Protein 6SCQ (pdb70)

Organism: Corynebacterium glutamicum (strain ATCC 13032 / DSM 20300 / JCM 1318 / BCRC 11384 / CCUG 27702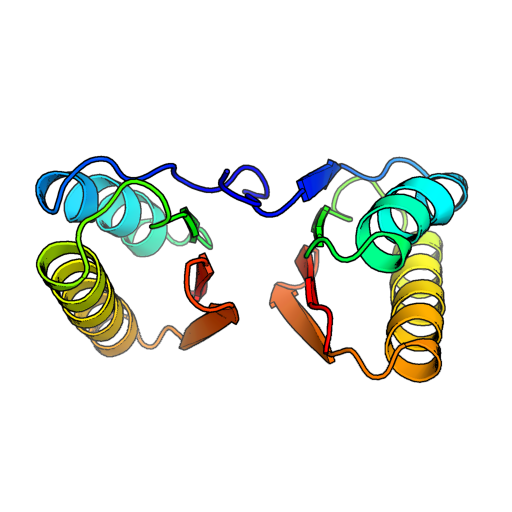 / LMG 3730 / NBRC 12168 /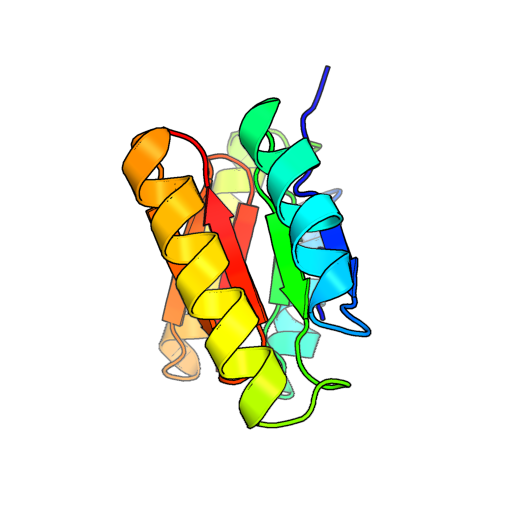 NCIMB 10025 / NRRL B-2784 / 534) (NCBI:txid196627)

Structure (mmCIF, N/CA/C/O backbone):
data_6SCQ
#
_entry.id   6SCQ
#
_cell.length_a   65.840
_cell.length_b   32.270
_cell.leng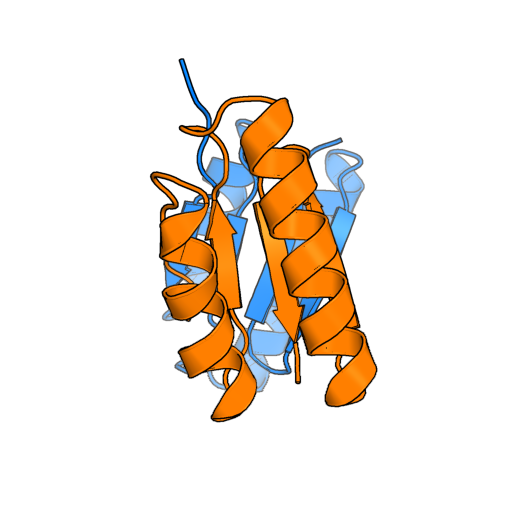th_c   74.410
_cell.angle_alpha   90.000
_cell.angle_beta   114.650
_cell.angle_gamma   90.000
#
_symmetry.space_group_name_H-M   'C 1 2 1'
#
loop_
_entity.id
_entity.type
_entity.pdbx_description
1 polymer 'Cell division protein SepF'
2 water water
#
loop_
_atom_site.group_PDB
_atom_site.id
_atom_site.type_symbol
_atom_site.label_atom_id
_atom_site.label_alt_id
_atom_site.label_comp_id
_atom_site.label_asym_id
_atom_site.label_entity_id
_atom_site.label_seq_id
_atom_site.pdbx_PDB_ins_code
_atom_site.Cartn_x
_atom_site.Cartn_y
_atom_site.Cartn_z
_atom_site.occupancy
_atom_site.B_iso_or_equiv
_atom_site.auth_seq_id
_atom_site.auth_comp_id
_atom_site.auth_asym_id
_atom_site.auth_atom_id
_atom_site.pdbx_PDB_model_num
ATOM 1 N N . TYR A 1 3 ? -18.651 21.729 10.741 1.00 37.17 65 TYR A N 1
ATOM 2 C CA . TYR A 1 3 ? -19.178 20.487 10.185 1.00 36.00 65 TYR A CA 1
ATOM 3 C C . TYR A 1 3 ? -18.324 19.336 10.666 1.00 41.54 65 TYR A C 1
ATOM 4 O O . TYR A 1 3 ? -17.091 19.397 10.573 1.00 40.61 65 TYR A O 1
ATOM 13 N N . GLN A 1 4 ? -18.979 18.286 11.176 1.00 40.05 66 GLN A N 1
ATOM 14 C CA . GLN A 1 4 ? -18.293 17.104 11.703 1.00 41.20 66 GLN A CA 1
ATOM 15 C C . GLN A 1 4 ? -17.831 16.134 10.620 1.00 46.74 66 GLN A C 1
ATOM 16 O O . GLN A 1 4 ? -18.474 16.005 9.576 1.00 47.42 66 GLN A O 1
ATOM 18 N N . SER A 1 5 ? -16.725 15.434 10.910 1.00 43.03 67 SER A N 1
ATOM 19 C CA . SER A 1 5 ? -16.055 14.451 10.063 1.00 42.15 67 SER A CA 1
ATOM 20 C C . SER A 1 5 ? -16.058 13.076 10.772 1.00 43.95 67 SER A C 1
ATOM 21 O O . SER A 1 5 ? -15.071 12.695 11.404 1.00 45.72 67 SER A O 1
ATOM 24 N N . THR A 1 6 ? -17.186 12.350 10.682 1.00 35.81 68 THR A N 1
ATOM 25 C CA . THR A 1 6 ? -17.365 11.017 11.282 1.00 33.53 68 THR A CA 1
ATOM 26 C C . THR A 1 6 ? -16.495 10.007 10.518 1.00 30.98 68 THR A C 1
ATOM 27 O O . THR A 1 6 ? -16.342 10.126 9.293 1.00 29.62 68 THR A O 1
ATOM 31 N N . ILE A 1 7 ? -15.919 9.014 11.237 1.00 23.69 69 ILE A N 1
ATOM 32 C CA . ILE A 1 7 ? -15.111 7.981 10.589 1.00 20.24 69 ILE A CA 1
ATOM 33 C C . ILE A 1 7 ? -15.933 7.289 9.509 1.00 23.13 69 ILE A C 1
ATOM 34 O O . ILE A 1 7 ? -17.136 7.060 9.706 1.00 23.14 69 ILE A O 1
ATOM 39 N N . VAL A 1 8 ? -15.306 6.979 8.372 1.00 16.29 70 VAL A N 1
ATOM 40 C CA . VAL A 1 8 ? -16.011 6.315 7.281 1.00 14.53 70 VAL A CA 1
ATOM 41 C C . VAL A 1 8 ? -15.924 4.799 7.480 1.00 14.90 70 VAL A C 1
ATOM 42 O O . VAL A 1 8 ? -14.804 4.280 7.444 1.00 14.25 70 VAL A O 1
ATOM 46 N N . PRO A 1 9 ? -17.053 4.099 7.644 1.00 14.84 71 PRO A N 1
ATOM 47 C CA . PRO A 1 9 ? -17.007 2.641 7.777 1.00 14.56 71 PRO A CA 1
ATOM 48 C C . PRO A 1 9 ? -17.057 1.983 6.408 1.00 17.55 71 PRO A C 1
ATOM 49 O O . PRO A 1 9 ? -17.823 2.404 5.547 1.00 19.54 71 PRO A O 1
ATOM 53 N N . VAL A 1 10 ? -16.206 0.974 6.192 1.00 14.66 72 VAL A N 1
ATOM 54 C CA . VAL A 1 10 ? -16.159 0.318 4.898 1.00 14.78 72 VAL A CA 1
ATOM 55 C C . VAL A 1 10 ? -16.222 -1.197 5.083 1.00 16.13 72 VAL A C 1
ATOM 56 O O . VAL A 1 10 ? -15.304 -1.781 5.669 1.00 16.29 72 VAL A O 1
ATOM 60 N N . GLU A 1 11 ? -17.223 -1.825 4.494 1.00 16.01 73 GLU A N 1
ATOM 61 C CA . GLU A 1 11 ? -17.312 -3.280 4.476 1.00 14.43 73 GLU A CA 1
ATOM 62 C C . GLU A 1 11 ? -16.673 -3.691 3.177 1.00 15.69 73 GLU A C 1
ATOM 63 O O . GLU A 1 11 ? -17.190 -3.397 2.096 1.00 15.57 73 GLU A O 1
ATOM 69 N N . LEU A 1 12 ? -15.515 -4.369 3.253 1.00 12.95 74 LEU A N 1
ATOM 70 C CA . LEU A 1 12 ? -14.783 -4.716 2.023 1.00 12.62 74 LEU A CA 1
ATOM 71 C C . LEU A 1 12 ? -15.274 -6.004 1.350 1.00 14.62 74 LEU A C 1
ATOM 72 O O . LEU A 1 12 ? -15.630 -6.971 2.034 1.00 16.35 74 LEU A O 1
ATOM 77 N N . HIS A 1 13 ? -15.253 -6.017 0.011 1.00 13.21 75 HIS A N 1
ATOM 78 C CA . HIS A 1 13 ? -15.691 -7.186 -0.759 1.00 13.51 75 HIS A CA 1
ATOM 79 C C . HIS A 1 13 ? -14.623 -7.794 -1.628 1.00 15.14 75 HIS A C 1
ATOM 80 O O . HIS A 1 13 ? -14.693 -8.989 -1.950 1.00 16.22 75 HIS A O 1
ATOM 87 N N . SER A 1 14 ? -13.627 -6.996 -2.022 1.00 13.85 76 SER A N 1
ATOM 88 C CA . SER A 1 14 ? -12.508 -7.512 -2.780 1.00 14.15 76 SER A CA 1
ATOM 89 C C . SER A 1 14 ? -11.382 -6.509 -2.639 1.00 15.11 76 SER A C 1
ATOM 90 O O . SER A 1 14 ? -11.575 -5.416 -2.057 1.00 14.66 76 SER A O 1
ATOM 93 N N . PHE A 1 15 ? -10.203 -6.865 -3.193 1.00 15.74 77 PHE A N 1
ATOM 94 C CA . PHE A 1 15 ? -9.092 -5.949 -3.160 1.00 15.67 77 PHE A CA 1
ATOM 95 C C . PHE A 1 15 ? -9.399 -4.675 -3.946 1.00 18.06 77 PHE A C 1
ATOM 96 O O . PHE A 1 15 ? -8.791 -3.629 -3.670 1.00 17.89 77 PHE A O 1
ATOM 104 N N . GLU A 1 16 ? -10.323 -4.737 -4.911 1.00 17.57 78 GLU A N 1
ATOM 105 C CA . GLU A 1 16 ? -10.723 -3.541 -5.668 1.00 19.36 78 GLU A CA 1
ATOM 106 C C . GLU A 1 16 ? -11.249 -2.459 -4.742 1.00 20.59 78 GLU A C 1
ATOM 107 O O . GLU A 1 16 ? -11.106 -1.288 -5.044 1.00 22.60 78 GLU A O 1
ATOM 109 N N . ASP A 1 17 ? -11.785 -2.836 -3.551 1.00 15.00 79 ASP A N 1
ATOM 110 C CA . ASP A 1 17 ? -12.299 -1.853 -2.598 1.00 13.85 79 ASP A CA 1
ATOM 111 C C . ASP A 1 17 ? -11.197 -1.104 -1.840 1.00 12.97 79 ASP A C 1
ATOM 112 O O . ASP A 1 17 ? -11.503 -0.209 -1.047 1.00 13.09 79 ASP A O 1
ATOM 117 N N . ALA A 1 18 ? -9.924 -1.425 -2.111 1.00 12.07 80 ALA A N 1
ATOM 118 C CA . ALA A 1 18 ? -8.834 -0.625 -1.543 1.00 11.30 80 ALA A CA 1
ATOM 119 C C . ALA A 1 18 ? -9.041 0.847 -1.922 1.00 13.34 80 ALA A C 1
ATOM 120 O O . ALA A 1 18 ? -8.754 1.724 -1.119 1.00 14.19 80 ALA A O 1
ATOM 122 N N . GLN A 1 19 ? -9.590 1.101 -3.133 1.00 12.87 81 GLN A N 1
ATOM 123 C CA . GLN A 1 19 ? -9.817 2.487 -3.598 1.00 12.04 81 GLN A CA 1
ATOM 124 C C . GLN A 1 19 ? -10.869 3.205 -2.733 1.00 13.63 81 GLN A C 1
ATOM 125 O O . GLN A 1 19 ? -10.840 4.428 -2.652 1.00 14.02 81 GLN A O 1
ATOM 131 N N . VAL A 1 20 ? -11.793 2.458 -2.092 1.00 11.72 82 VAL A N 1
ATOM 132 C CA . VAL A 1 20 ? -12.771 3.106 -1.231 1.00 11.17 82 VAL A CA 1
ATOM 133 C C . VAL A 1 20 ? -12.078 3.623 0.033 1.00 12.45 82 VAL A C 1
ATOM 134 O O . VAL A 1 20 ? -12.286 4.782 0.430 1.00 13.02 82 VAL A O 1
ATOM 138 N N . ILE A 1 21 ? -11.172 2.797 0.640 1.00 11.03 83 ILE A N 1
ATOM 139 C CA . ILE A 1 21 ? -10.423 3.263 1.791 1.00 9.58 83 ILE A CA 1
ATOM 140 C C . ILE A 1 21 ? -9.528 4.424 1.323 1.00 11.59 83 ILE A C 1
ATOM 141 O O . ILE A 1 21 ? -9.447 5.471 1.987 1.00 12.66 83 ILE A O 1
ATOM 146 N N . GLY A 1 22 ? -8.862 4.226 0.163 1.00 11.43 84 GLY A N 1
ATOM 147 C CA . GLY A 1 22 ? -7.907 5.213 -0.329 1.00 11.26 84 GLY A CA 1
ATOM 148 C C . GLY A 1 22 ? -8.531 6.572 -0.585 1.00 12.45 84 GLY A C 1
ATOM 149 O O . GLY A 1 22 ? -7.976 7.594 -0.175 1.00 12.84 84 GLY A O 1
ATOM 150 N N . GLY A 1 23 ? -9.706 6.597 -1.238 1.00 11.97 85 GLY A N 1
ATOM 151 C CA . GLY A 1 23 ? -10.310 7.897 -1.557 1.00 12.42 85 GLY A CA 1
ATOM 152 C C . GLY A 1 23 ? -10.663 8.685 -0.314 1.00 12.47 85 GLY A C 1
ATOM 153 O O . GLY A 1 23 ? -10.383 9.889 -0.232 1.00 12.93 85 GLY A O 1
ATOM 154 N N . ALA A 1 24 ? -11.271 8.000 0.667 1.00 11.83 86 ALA A N 1
ATOM 155 C CA . ALA A 1 24 ? -11.683 8.694 1.888 1.00 12.21 86 ALA A CA 1
ATOM 156 C C . ALA A 1 24 ? -10.461 9.170 2.682 1.00 12.75 86 ALA A C 1
ATOM 157 O O . ALA A 1 24 ? -10.419 10.328 3.116 1.00 13.99 86 ALA A O 1
ATOM 159 N N . PHE A 1 25 ? -9.452 8.285 2.844 1.00 11.97 87 PHE A N 1
ATOM 160 C CA . PHE A 1 25 ? -8.275 8.658 3.608 1.00 11.60 87 PHE A CA 1
ATOM 161 C C . PHE A 1 25 ? -7.484 9.784 2.924 1.00 13.93 87 PHE A C 1
ATOM 162 O O . PHE A 1 25 ? -7.021 10.739 3.581 1.00 15.25 87 PHE A O 1
ATOM 170 N N . ARG A 1 26 ? -7.392 9.723 1.580 1.00 12.20 88 ARG A N 1
ATOM 171 C CA . ARG A 1 26 ? -6.682 10.736 0.810 1.00 12.59 88 ARG A CA 1
ATOM 172 C C . ARG A 1 26 ? -7.337 12.096 1.005 1.00 15.51 88 ARG A C 1
ATOM 173 O O . ARG A 1 26 ? -6.633 13.110 1.077 1.00 16.74 88 ARG A O 1
ATOM 181 N N . ASP A 1 27 ? -8.666 12.123 1.153 1.00 13.64 89 ASP A N 1
ATOM 182 C CA . ASP A 1 27 ? -9.358 13.404 1.357 1.00 14.19 89 ASP A CA 1
ATOM 183 C C . ASP A 1 27 ? -9.280 13.884 2.823 1.00 17.28 89 ASP A C 1
ATOM 184 O O . ASP A 1 27 ? -9.786 14.969 3.149 1.00 18.61 89 ASP A O 1
ATOM 189 N N . GLY A 1 28 ? -8.742 13.074 3.691 1.00 14.30 90 GLY A N 1
ATOM 190 C CA . GLY A 1 28 ? -8.541 13.487 5.077 1.00 15.09 90 GLY A CA 1
ATOM 191 C C . GLY A 1 28 ? -9.479 12.891 6.094 1.00 17.87 90 GLY A C 1
ATOM 192 O O . GLY A 1 28 ? -9.562 13.373 7.234 1.00 20.17 90 GLY A O 1
ATOM 193 N N . ASP A 1 29 ? -10.191 11.832 5.692 1.00 16.00 91 ASP A N 1
ATOM 194 C CA . ASP A 1 29 ? -11.083 11.172 6.630 1.00 15.14 91 ASP A CA 1
ATOM 195 C C . ASP A 1 29 ? -10.433 9.952 7.243 1.00 16.06 91 ASP A C 1
ATOM 196 O O . ASP A 1 29 ? -9.701 9.211 6.578 1.00 16.60 91 ASP A O 1
ATOM 201 N N . ALA A 1 30 ? -10.753 9.696 8.500 1.00 16.34 92 ALA A N 1
ATOM 202 C CA . ALA A 1 30 ? -10.370 8.420 9.100 1.00 15.39 92 ALA A CA 1
ATOM 203 C C . ALA A 1 30 ? -11.309 7.374 8.496 1.00 15.81 92 ALA A C 1
ATOM 204 O O . ALA A 1 30 ? -12.461 7.708 8.142 1.00 15.84 92 ALA A O 1
ATOM 206 N N . VAL A 1 31 ? -10.823 6.117 8.359 1.00 13.12 93 VAL A N 1
ATOM 207 C CA . VAL A 1 31 ? -11.619 5.031 7.785 1.00 13.84 93 VAL A CA 1
ATOM 208 C C . VAL A 1 31 ? -11.470 3.854 8.709 1.00 13.93 93 VAL A C 1
ATOM 209 O O . VAL A 1 31 ? -10.370 3.558 9.165 1.00 14.32 93 VAL A O 1
ATOM 213 N N . VAL A 1 32 ? -12.575 3.175 8.952 1.00 13.10 94 VAL A N 1
ATOM 214 C CA . VAL A 1 32 ? -12.539 1.930 9.685 1.00 13.61 94 VAL A CA 1
ATOM 215 C C . VAL A 1 32 ? -13.090 0.891 8.720 1.00 14.39 94 VAL A C 1
ATOM 216 O O . VAL A 1 32 ? -14.199 1.063 8.181 1.00 14.91 94 VAL A O 1
ATOM 220 N N . PHE A 1 33 ? -12.329 -0.191 8.515 1.00 13.52 95 PHE A N 1
ATOM 221 C CA . PHE A 1 33 ? -12.752 -1.168 7.536 1.00 13.61 95 PHE A CA 1
ATOM 222 C C . PHE A 1 33 ? -12.799 -2.574 8.063 1.00 15.66 95 PHE A C 1
ATOM 223 O O . PHE A 1 33 ? -11.978 -2.959 8.910 1.00 15.87 95 PHE A O 1
ATOM 231 N N . ASP A 1 34 ? -13.777 -3.311 7.564 1.00 14.46 96 ASP A N 1
ATOM 232 C CA . ASP A 1 34 ? -14.088 -4.690 7.924 1.00 14.44 96 ASP A CA 1
ATOM 233 C C . ASP A 1 34 ? -13.633 -5.634 6.820 1.00 15.36 96 ASP A C 1
ATOM 234 O O . ASP A 1 34 ? -14.021 -5.453 5.657 1.00 16.80 96 ASP A O 1
ATOM 239 N N . MET A 1 35 ? -12.800 -6.634 7.178 1.00 14.24 97 MET A N 1
ATOM 240 C CA . MET A 1 35 ? -12.246 -7.578 6.214 1.00 14.75 97 MET A CA 1
ATOM 241 C C . MET A 1 35 ? -12.832 -8.995 6.429 1.00 15.23 97 MET A C 1
ATOM 242 O O . MET A 1 35 ? -12.316 -9.958 5.849 1.00 15.92 97 MET A O 1
ATOM 247 N N . SER A 1 36 ? -13.936 -9.109 7.202 1.00 13.81 98 SER A N 1
ATOM 248 C CA . SER A 1 36 ? -14.457 -10.441 7.508 1.00 14.84 98 SER A CA 1
ATOM 249 C C . SER A 1 36 ? -15.085 -11.170 6.305 1.00 17.53 98 SER A C 1
ATOM 250 O O . SER A 1 36 ? -15.225 -12.398 6.376 1.00 20.75 98 SER A O 1
ATOM 253 N N . LEU A 1 37 ? -15.353 -10.465 5.186 1.00 15.86 99 LEU A N 1
ATOM 254 C CA . LEU A 1 37 ? -15.902 -11.148 4.000 1.00 14.59 99 LEU A CA 1
ATOM 255 C C . LEU A 1 37 ? -14.825 -11.436 2.967 1.00 15.69 99 LEU A C 1
ATOM 256 O O . LEU A 1 37 ? -15.101 -12.001 1.898 1.00 16.71 99 LEU A O 1
ATOM 261 N N . LEU A 1 38 ? -13.572 -11.064 3.286 1.00 13.58 100 LEU A N 1
ATOM 262 C CA . LEU A 1 38 ? -12.458 -11.278 2.389 1.00 13.31 100 LEU A CA 1
ATOM 263 C C . LEU A 1 38 ? -11.787 -12.618 2.635 1.00 15.71 100 LEU A C 1
ATOM 264 O O . LEU A 1 38 ? -11.794 -13.136 3.760 1.00 18.03 100 LEU A O 1
ATOM 269 N N . SER A 1 39 ? -11.077 -13.109 1.613 1.00 16.05 101 SER A N 1
ATOM 270 C CA . SER A 1 39 ? -10.220 -14.258 1.784 1.00 16.31 101 SER A CA 1
ATOM 271 C C . SER A 1 39 ? -8.992 -13.764 2.575 1.00 18.70 101 SER A C 1
ATOM 272 O O . SER A 1 39 ? -8.739 -12.542 2.665 1.00 17.86 101 SER A O 1
ATOM 275 N N . ARG A 1 40 ? -8.238 -14.712 3.123 1.00 18.15 102 ARG A N 1
ATOM 276 C CA . ARG A 1 40 ? -6.990 -14.413 3.839 1.00 20.12 102 ARG A CA 1
ATOM 277 C C . ARG A 1 40 ? -6.049 -13.624 2.910 1.00 21.98 102 ARG A C 1
ATOM 278 O O . ARG A 1 40 ? -5.500 -12.588 3.320 1.00 21.91 102 ARG A O 1
ATOM 286 N N . GLU A 1 41 ? -5.946 -14.075 1.644 1.00 21.03 103 GLU A N 1
ATOM 287 C CA . GLU A 1 41 ? -5.076 -13.420 0.660 1.00 21.68 103 GLU A CA 1
ATOM 288 C C . GLU A 1 41 ? -5.493 -11.951 0.495 1.00 20.21 103 GLU A C 1
ATOM 289 O O . GLU A 1 41 ? -4.646 -11.051 0.593 1.00 21.33 103 GLU A O 1
ATOM 295 N N . GLU A 1 42 ? -6.793 -11.707 0.259 1.00 17.14 104 GLU A N 1
ATOM 296 C CA . GLU A 1 42 ? -7.218 -10.333 0.008 1.00 16.95 104 GLU A CA 1
ATOM 297 C C . GLU A 1 42 ? -7.099 -9.448 1.227 1.00 18.78 104 GLU A C 1
ATOM 298 O O . GLU A 1 42 ? -6.772 -8.271 1.059 1.00 15.65 104 GLU A O 1
ATOM 304 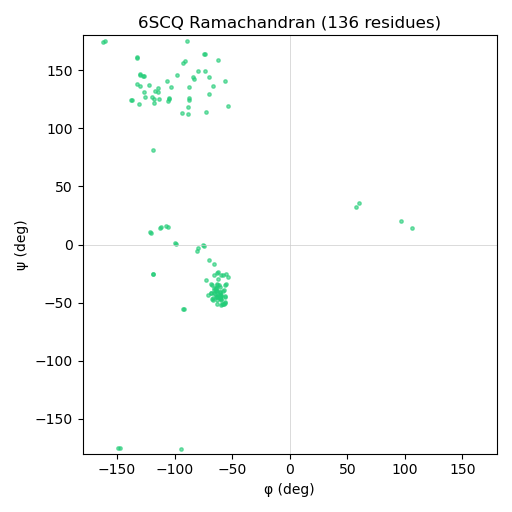N N . ALA A 1 43 ? -7.319 -9.974 2.450 1.00 16.15 105 ALA A N 1
ATOM 305 C CA . ALA A 1 43 ? -7.188 -9.163 3.657 1.00 17.50 105 ALA A CA 1
ATOM 306 C C . ALA A 1 43 ? -5.728 -8.681 3.779 1.00 16.79 105 ALA A C 1
ATOM 307 O O . ALA A 1 43 ? -5.477 -7.526 4.101 1.00 16.89 105 ALA A O 1
ATOM 309 N N . ARG A 1 44 ? -4.769 -9.596 3.520 1.00 16.51 106 ARG A N 1
ATOM 310 C CA . ARG A 1 44 ? -3.373 -9.191 3.595 1.00 17.33 106 ARG A CA 1
ATOM 311 C C . ARG A 1 44 ? -3.089 -8.056 2.593 1.00 17.63 106 ARG A C 1
ATOM 312 O O . ARG A 1 44 ? -2.368 -7.103 2.919 1.00 17.81 106 ARG A O 1
ATOM 316 N N . ARG A 1 45 ? -3.608 -8.194 1.378 1.00 15.15 107 ARG A N 1
ATOM 317 C CA . ARG A 1 45 ? -3.405 -7.195 0.334 1.00 15.62 107 ARG A CA 1
ATOM 318 C C . ARG A 1 45 ? -3.945 -5.847 0.760 1.00 16.11 107 ARG A C 1
ATOM 319 O O . ARG A 1 45 ? -3.272 -4.812 0.578 1.00 15.91 107 ARG A O 1
ATOM 327 N N . ILE A 1 46 ? -5.147 -5.840 1.353 1.00 12.93 108 ILE A N 1
ATOM 328 C CA . ILE A 1 46 ? -5.735 -4.580 1.808 1.00 11.52 108 ILE A CA 1
ATOM 329 C C . ILE A 1 46 ? -4.853 -3.914 2.849 1.00 14.31 108 ILE A C 1
ATOM 330 O O . ILE A 1 46 ? -4.623 -2.715 2.759 1.00 13.44 108 ILE A O 1
ATOM 335 N N . VAL A 1 47 ? -4.371 -4.666 3.834 1.00 13.74 109 VAL A N 1
ATOM 336 C CA . VAL A 1 47 ? -3.576 -4.079 4.933 1.00 14.24 109 VAL A CA 1
ATOM 337 C C . VAL A 1 47 ? -2.271 -3.500 4.389 1.00 14.87 109 VAL A C 1
ATOM 338 O O . VAL A 1 47 ? -1.857 -2.404 4.788 1.00 14.82 109 VAL A O 1
ATOM 342 N N . ASP A 1 48 ? -1.675 -4.190 3.406 1.00 13.66 110 ASP A N 1
ATOM 343 C CA . ASP A 1 48 ? -0.436 -3.664 2.810 1.00 13.63 110 ASP A CA 1
ATOM 344 C C . ASP A 1 48 ? -0.705 -2.380 2.000 1.00 14.75 110 ASP A C 1
ATOM 345 O O . ASP A 1 48 ? 0.095 -1.436 2.067 1.00 14.22 110 ASP A O 1
ATOM 350 N N . PHE A 1 49 ? -1.808 -2.372 1.228 1.00 12.29 111 PHE A N 1
ATOM 351 C CA . PHE A 1 49 ? -2.170 -1.167 0.484 1.00 11.95 111 PHE A CA 1
ATOM 352 C C . PHE A 1 49 ? -2.413 -0.031 1.495 1.00 12.95 111 PHE A C 1
ATOM 353 O O . PHE A 1 49 ? -1.947 1.098 1.286 1.00 12.42 111 PHE A O 1
ATOM 361 N N . ALA A 1 50 ? -3.153 -0.329 2.602 1.00 12.02 112 ALA A N 1
ATOM 362 C CA . ALA A 1 50 ? -3.449 0.703 3.616 1.00 12.88 112 ALA A CA 1
ATOM 363 C C . ALA A 1 50 ? -2.174 1.203 4.284 1.00 13.58 112 ALA A C 1
ATOM 364 O O . ALA A 1 50 ? -2.075 2.418 4.580 1.00 13.92 112 ALA A O 1
ATOM 366 N N . ALA A 1 51 ? -1.166 0.323 4.477 1.00 11.79 113 ALA A N 1
ATOM 367 C CA . ALA A 1 51 ? 0.094 0.777 5.060 1.00 12.87 113 ALA A CA 1
ATOM 368 C C . ALA A 1 51 ? 0.779 1.761 4.088 1.00 13.83 113 ALA A C 1
ATOM 369 O O . ALA A 1 51 ? 1.381 2.735 4.519 1.00 15.02 113 ALA A O 1
ATOM 371 N N . GLY A 1 52 ? 0.669 1.495 2.773 1.00 12.21 114 GLY A N 1
ATOM 372 C CA . GLY A 1 52 ? 1.231 2.405 1.776 1.00 11.73 114 GLY A CA 1
ATOM 373 C C . GLY A 1 52 ? 0.507 3.736 1.806 1.00 13.12 114 GLY A C 1
ATOM 374 O O . GLY A 1 52 ? 1.130 4.796 1.753 1.00 13.54 114 GLY A O 1
ATOM 375 N N . LEU A 1 53 ? -0.848 3.708 1.929 1.00 11.67 115 LEU A N 1
ATOM 376 C CA . LEU A 1 53 ? -1.574 4.988 2.106 1.00 11.82 115 LEU A CA 1
ATOM 377 C C . LEU A 1 53 ? -1.086 5.756 3.291 1.00 13.94 115 LEU A C 1
ATOM 378 O O . LEU A 1 53 ? -0.840 6.968 3.179 1.00 13.88 115 LEU A O 1
ATOM 383 N N . CYS A 1 54 ? -0.997 5.095 4.456 1.00 13.36 116 CYS A N 1
ATOM 384 C CA . CYS A 1 54 ? -0.553 5.792 5.658 1.00 14.27 116 CYS A CA 1
ATOM 385 C C . CYS A 1 54 ? 0.843 6.356 5.548 1.00 16.92 116 CYS A C 1
ATOM 386 O O . CYS A 1 54 ? 1.110 7.474 6.012 1.00 16.88 116 CYS A O 1
ATOM 389 N N . PHE A 1 55 ? 1.748 5.590 4.954 1.00 14.68 117 PHE A N 1
ATOM 390 C CA . PHE A 1 55 ? 3.114 6.064 4.786 1.00 13.78 117 PHE A CA 1
ATOM 391 C C . PHE A 1 55 ? 3.106 7.339 3.952 1.00 14.66 117 PHE A C 1
ATOM 392 O O . PHE A 1 55 ? 3.730 8.369 4.323 1.00 15.79 117 PHE A O 1
ATOM 400 N N . ALA A 1 56 ? 2.444 7.283 2.784 1.00 13.92 118 ALA A N 1
ATOM 401 C CA . ALA A 1 56 ? 2.469 8.421 1.863 1.00 14.32 118 ALA A CA 1
ATOM 402 C C . ALA A 1 56 ? 1.969 9.712 2.468 1.00 14.86 118 ALA A C 1
ATOM 403 O O . ALA A 1 56 ? 2.541 10.773 2.203 1.00 15.19 118 ALA A O 1
ATOM 405 N N . LEU A 1 57 ? 0.899 9.609 3.299 1.00 14.24 119 LEU A N 1
ATOM 406 C CA . LEU A 1 57 ? 0.303 10.824 3.861 1.00 14.42 119 LEU A CA 1
ATOM 407 C C . LEU A 1 57 ? 0.575 11.025 5.331 1.00 18.15 119 LEU A C 1
ATOM 408 O O . LEU A 1 57 ? -0.059 11.892 5.972 1.00 18.63 119 LEU A O 1
ATOM 413 N N . ARG A 1 58 ? 1.566 10.287 5.865 1.00 16.59 120 ARG A N 1
ATOM 414 C CA . ARG A 1 58 ? 2.017 10.439 7.252 1.00 16.29 120 ARG A CA 1
ATOM 415 C C . ARG A 1 58 ? 0.887 10.172 8.270 1.00 18.94 120 ARG A C 1
ATOM 416 O O . ARG A 1 58 ? 0.835 10.779 9.356 1.00 20.54 120 ARG A O 1
ATOM 424 N N . GLY A 1 59 ? 0.034 9.209 7.9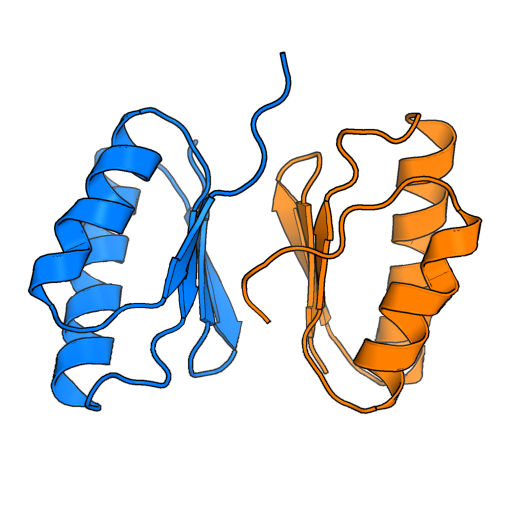22 1.00 16.69 121 GLY A N 1
ATOM 425 C CA . GLY A 1 59 ? -1.046 8.772 8.786 1.00 17.57 121 GLY A CA 1
ATOM 426 C C . GLY A 1 59 ? -0.655 7.579 9.621 1.00 22.09 121 GLY A C 1
ATOM 427 O O . GLY A 1 59 ? 0.501 7.120 9.600 1.00 22.31 121 GLY A O 1
ATOM 428 N N . LYS A 1 60 ? -1.613 7.071 10.383 1.00 19.55 122 LYS A N 1
ATOM 429 C CA . LYS A 1 60 ? -1.376 5.912 11.250 1.00 19.95 122 LYS A CA 1
ATOM 430 C C . LYS A 1 60 ? -2.426 4.845 11.053 1.00 19.71 122 LYS A C 1
ATOM 431 O O . LYS A 1 60 ? -3.614 5.153 10.945 1.00 18.74 122 LYS A O 1
ATOM 434 N N . MET A 1 61 ? -1.985 3.597 10.983 1.00 19.01 123 MET A N 1
ATOM 435 C CA . MET A 1 61 ? -2.858 2.458 10.887 1.00 19.49 123 MET A CA 1
ATOM 436 C C . 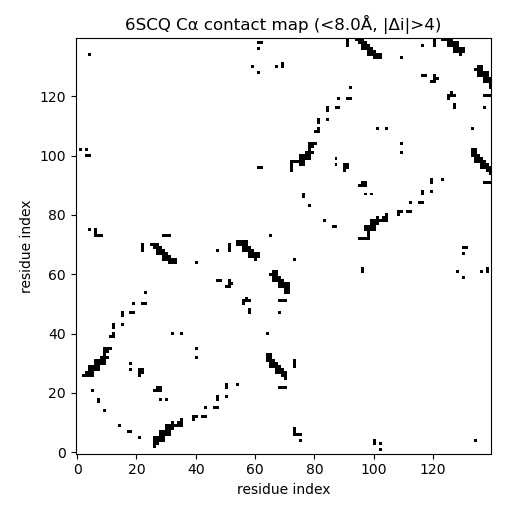MET A 1 61 ? -2.913 1.793 12.254 1.00 23.76 123 MET A C 1
ATOM 437 O O . MET A 1 61 ? -1.883 1.625 12.932 1.00 24.88 123 MET A O 1
ATOM 442 N N . GLN A 1 62 ? -4.132 1.434 12.656 1.00 19.69 124 GLN A N 1
ATOM 443 C CA . GLN A 1 62 ? -4.409 0.797 13.944 1.00 21.35 124 GLN A CA 1
ATOM 444 C C . GLN A 1 62 ? -5.187 -0.487 13.702 1.00 21.58 124 GLN A C 1
ATOM 445 O O . GLN A 1 62 ? -6.195 -0.488 12.984 1.00 21.87 124 GLN A O 1
ATOM 451 N N . LYS A 1 63 ? -4.740 -1.572 14.328 1.00 21.27 125 LYS A N 1
ATOM 452 C CA . LYS A 1 63 ? -5.469 -2.829 14.286 1.00 20.00 125 LYS A CA 1
ATOM 453 C C . LYS A 1 63 ? -6.454 -2.773 15.448 1.00 22.99 125 LYS A C 1
ATOM 454 O O . LYS A 1 63 ? -6.056 -2.518 16.594 1.00 25.26 125 LYS A O 1
ATOM 460 N N . ILE A 1 64 ? -7.726 -2.981 15.159 1.00 20.63 126 ILE A N 1
ATOM 461 C CA . ILE A 1 64 ? -8.779 -3.022 16.173 1.00 20.35 126 ILE A CA 1
ATOM 462 C C . ILE A 1 64 ? -8.917 -4.477 16.568 1.00 25.48 126 ILE A C 1
ATOM 463 O O . ILE A 1 64 ? -8.762 -4.804 17.745 1.00 27.91 126 ILE A O 1
ATOM 468 N N . ASP A 1 65 ? -9.158 -5.361 15.594 1.00 21.03 127 ASP A N 1
ATOM 469 C CA . ASP A 1 65 ? -9.154 -6.805 15.802 1.00 22.31 127 ASP A CA 1
ATOM 470 C C . ASP A 1 65 ? -8.667 -7.513 14.530 1.00 24.95 127 ASP A C 1
ATOM 471 O O . ASP A 1 65 ? -8.261 -6.837 13.593 1.00 21.83 127 ASP A O 1
ATOM 476 N N . SER A 1 66 ? -8.692 -8.864 14.505 1.00 25.60 128 SER A N 1
ATOM 477 C CA . SER A 1 66 ? -8.171 -9.623 13.375 1.00 24.59 128 SER A CA 1
ATOM 478 C C . SER A 1 66 ? -8.783 -9.247 12.027 1.00 24.99 128 SER A C 1
ATOM 479 O O . SER A 1 66 ? -8.109 -9.389 11.018 1.00 25.91 128 SER A O 1
ATOM 482 N N . VAL A 1 67 ? -10.030 -8.711 12.026 1.00 21.28 129 VAL A N 1
ATOM 483 C CA . VAL A 1 67 ? -10.734 -8.366 10.780 1.00 19.98 129 VAL A CA 1
ATOM 484 C C . VAL A 1 67 ? -11.116 -6.890 10.713 1.00 20.03 129 VAL A C 1
ATOM 485 O O . VAL A 1 67 ? -11.877 -6.498 9.821 1.00 21.60 129 VAL A O 1
ATOM 489 N N . THR A 1 68 ? -10.593 -6.054 11.630 1.00 16.83 130 THR A N 1
ATOM 490 C CA . THR A 1 68 ? -10.990 -4.634 11.642 1.00 16.17 130 THR A CA 1
ATOM 491 C C . THR A 1 68 ? -9.781 -3.767 11.864 1.00 18.93 130 THR A C 1
ATOM 492 O O . THR A 1 68 ? -9.073 -3.906 12.859 1.00 18.97 130 THR A O 1
ATOM 496 N N . PHE A 1 69 ? -9.559 -2.834 10.956 1.00 16.55 131 PHE A N 1
ATOM 497 C CA . PHE A 1 69 ? -8.461 -1.898 11.074 1.00 15.98 131 PHE A CA 1
ATOM 498 C C . PHE A 1 69 ? -8.993 -0.503 10.802 1.00 15.47 131 PHE A C 1
ATOM 499 O O . PHE A 1 69 ? -10.069 -0.324 10.185 1.00 15.76 131 PHE A O 1
ATOM 507 N N . ALA A 1 70 ? -8.238 0.480 11.239 1.00 16.27 132 ALA A N 1
ATOM 508 C CA . ALA A 1 70 ? -8.562 1.867 10.957 1.00 15.21 132 ALA A CA 1
ATOM 509 C C . ALA A 1 70 ? -7.317 2.556 10.410 1.00 16.80 132 ALA A C 1
ATOM 510 O O . ALA A 1 70 ? -6.195 2.183 10.760 1.00 16.77 132 ALA A O 1
ATOM 512 N N . VAL A 1 71 ? -7.512 3.507 9.521 1.00 13.95 133 VAL A N 1
ATOM 513 C CA . VAL A 1 71 ? -6.471 4.421 9.046 1.00 13.45 133 VAL A CA 1
ATOM 514 C C . VAL A 1 71 ? -6.868 5.824 9.459 1.00 16.03 133 VAL A C 1
ATOM 515 O O . VAL A 1 71 ? -8.027 6.225 9.290 1.00 15.56 133 VAL A O 1
ATOM 519 N N . VAL A 1 72 ? -5.930 6.549 10.043 1.00 16.21 134 VAL A N 1
ATOM 520 C CA . VAL A 1 72 ? -6.202 7.866 10.599 1.00 17.27 134 VAL A CA 1
ATOM 521 C C . VAL A 1 72 ? -5.231 8.875 9.989 1.00 19.84 134 VAL A C 1
ATOM 522 O O . VAL A 1 72 ? -4.015 8.685 10.054 1.00 17.77 134 VAL A O 1
ATOM 526 N N . PRO A 1 73 ? -5.750 9.982 9.421 1.00 17.57 135 PRO A N 1
ATOM 527 C CA . PRO A 1 73 ? -4.861 11.003 8.825 1.00 18.51 135 PRO A CA 1
ATOM 528 C C . PRO A 1 73 ? -3.931 11.653 9.851 1.00 23.46 135 PRO A C 1
ATOM 529 O O . PRO A 1 73 ? -4.185 11.600 11.070 1.00 25.00 135 PRO A O 1
ATOM 533 N N . GLU A 1 74 ? -2.849 12.235 9.365 1.00 20.27 136 GLU A N 1
ATOM 534 C CA . GLU A 1 74 ? -1.882 12.965 10.203 1.00 25.09 136 GLU A CA 1
ATOM 535 C C . GLU A 1 74 ? -2.591 14.058 11.048 1.00 37.62 136 GLU A C 1
ATOM 536 O O . GLU A 1 74 ? -3.516 14.728 10.528 1.00 33.68 136 GLU A O 1
ATOM 543 N N . THR B 1 6 ? -20.074 -3.872 13.283 1.00 60.70 68 THR B N 1
ATOM 544 C CA . THR B 1 6 ? -18.983 -3.557 14.211 1.00 60.09 68 THR B CA 1
ATOM 545 C C . THR B 1 6 ? -18.315 -2.250 13.767 1.00 58.58 68 THR B C 1
ATOM 546 O O . THR B 1 6 ? -17.946 -1.421 14.606 1.00 57.90 68 THR B O 1
ATOM 550 N N . ILE B 1 7 ? -18.165 -2.085 12.440 1.00 51.01 69 ILE B N 1
ATOM 551 C CA . ILE B 1 7 ? -17.527 -0.936 11.793 1.00 48.45 69 ILE B CA 1
ATOM 552 C C . ILE B 1 7 ? -18.371 0.325 11.855 1.00 46.74 69 ILE B C 1
ATOM 553 O O . ILE B 1 7 ? -17.785 1.400 11.875 1.00 44.64 69 ILE B O 1
ATOM 558 N N . VAL B 1 8 ? -19.719 0.223 11.873 1.00 43.06 70 VAL B N 1
ATOM 559 C CA . VAL B 1 8 ? -20.567 1.428 12.002 1.00 41.93 70 VAL B CA 1
ATOM 560 C C . VAL B 1 8 ? -20.446 1.909 13.449 1.00 43.07 70 VAL B C 1
ATOM 561 O O . VAL B 1 8 ? -20.828 1.181 14.372 1.00 42.86 70 VAL B O 1
ATOM 565 N N . PRO B 1 9 ? -19.862 3.099 13.688 1.00 37.81 71 PRO B N 1
ATOM 566 C CA . PRO B 1 9 ? -19.643 3.516 15.075 1.00 37.42 71 PRO B CA 1
ATOM 567 C C . PRO B 1 9 ? -20.923 3.793 15.860 1.00 41.67 71 PRO B C 1
ATOM 568 O O . PRO B 1 9 ? -21.826 4.403 15.270 1.00 40.08 71 PRO B O 1
ATOM 572 N N . VAL B 1 10 ? -21.018 3.317 17.158 1.00 40.05 72 VAL B N 1
ATO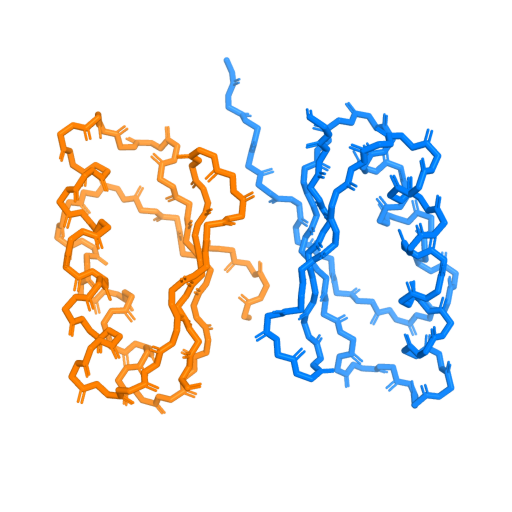M 573 C CA . VAL B 1 10 ? -22.123 3.697 18.071 1.00 40.83 72 VAL B CA 1
ATOM 574 C C . VAL B 1 10 ? -22.054 5.227 18.019 1.00 44.05 72 VAL B C 1
ATOM 575 O O . VAL B 1 10 ? -21.015 5.800 18.377 1.00 43.55 72 VAL B O 1
ATOM 579 N N . GLU B 1 11 ? -23.124 5.884 17.562 1.00 40.58 73 GLU B N 1
ATOM 580 C CA . GLU B 1 11 ? -23.179 7.340 17.535 1.00 40.10 73 GLU B CA 1
ATOM 581 C C . GLU B 1 11 ? -23.731 7.763 18.880 1.00 43.85 73 GLU B C 1
ATOM 582 O O . GLU B 1 11 ? -24.902 7.507 19.172 1.00 45.38 73 GLU B O 1
ATOM 588 N N . LEU B 1 12 ? -22.904 8.405 19.703 1.00 39.78 74 LEU B N 1
ATOM 589 C CA . LEU B 1 12 ? -23.326 8.803 21.048 1.00 39.77 74 LEU B CA 1
ATOM 590 C C . LEU B 1 12 ? -24.086 10.109 21.096 1.00 48.36 74 LEU B C 1
ATOM 591 O O . LEU B 1 12 ? -23.734 11.046 20.382 1.00 47.20 74 LEU B O 1
ATOM 596 N N . HIS B 1 13 ? -25.097 10.187 21.971 1.00 50.24 75 HIS B N 1
ATOM 597 C CA . HIS B 1 13 ? -25.920 11.391 22.123 1.00 53.09 75 HIS B CA 1
ATOM 598 C C . HIS B 1 13 ? -25.853 12.007 23.500 1.00 57.10 75 HIS B C 1
ATOM 599 O O . HIS B 1 13 ? -26.090 13.210 23.639 1.00 59.48 75 HIS B O 1
ATOM 606 N N . SER B 1 14 ? -25.537 11.203 24.517 1.00 51.01 76 SER B N 1
ATOM 607 C CA . SER B 1 14 ? -25.379 11.694 25.882 1.00 50.72 76 SER B CA 1
ATOM 608 C C . SER B 1 14 ? -24.609 10.662 26.657 1.00 51.00 76 SER B C 1
ATOM 609 O O . SER B 1 14 ? -24.356 9.559 26.152 1.00 49.27 76 SER B O 1
ATOM 612 N N . PHE B 1 15 ? -24.262 10.998 27.897 1.00 48.07 77 PHE B N 1
ATOM 613 C CA . PHE B 1 15 ? -23.578 10.064 28.768 1.00 47.00 77 PHE B CA 1
ATOM 614 C C . PHE B 1 15 ? -24.436 8.823 29.046 1.00 53.72 77 PHE B C 1
ATOM 615 O O . PHE B 1 15 ? -23.888 7.762 29.333 1.00 52.88 77 PHE B O 1
ATOM 623 N N . GLU B 1 16 ? -25.765 8.937 28.914 1.00 53.74 78 GLU B N 1
ATOM 624 C CA . GLU B 1 16 ? -26.658 7.798 29.110 1.00 56.16 78 GLU B CA 1
ATOM 625 C C . GLU B 1 16 ? -26.341 6.660 28.134 1.00 59.32 78 GLU B C 1
ATOM 626 O O . GLU B 1 16 ? -26.550 5.489 28.452 1.00 60.48 78 GLU B O 1
ATOM 632 N N . ASP B 1 17 ? -25.761 7.001 26.970 1.00 53.39 79 ASP B N 1
ATOM 633 C CA . ASP B 1 17 ? -25.374 6.015 25.959 1.00 52.11 79 ASP B CA 1
ATOM 634 C C . ASP B 1 17 ? -24.130 5.216 26.330 1.00 54.23 79 ASP B C 1
ATOM 635 O O . ASP B 1 17 ? -23.766 4.297 25.596 1.00 53.38 79 ASP B O 1
ATOM 640 N N . ALA B 1 18 ? -23.509 5.507 27.494 1.00 50.75 80 ALA B N 1
ATOM 641 C CA . ALA B 1 18 ? -22.383 4.703 27.978 1.00 51.09 80 ALA B CA 1
ATOM 642 C C . ALA B 1 18 ? -22.835 3.246 28.070 1.00 57.60 80 ALA B C 1
ATOM 643 O O . ALA B 1 18 ? -22.046 2.353 27.769 1.00 56.19 80 ALA B O 1
ATOM 645 N N . GLN B 1 19 ? -24.119 3.014 28.436 1.00 57.76 81 GLN B N 1
ATOM 646 C CA . GLN B 1 19 ? -24.702 1.670 28.564 1.00 59.84 81 GLN B CA 1
ATOM 647 C C . GLN B 1 19 ? -24.701 0.920 27.225 1.00 64.31 81 GLN B C 1
ATOM 648 O O . GLN B 1 19 ? -24.638 -0.309 27.226 1.00 65.80 81 GLN B O 1
ATOM 654 N N . VAL B 1 20 ? -24.794 1.644 26.093 1.00 58.76 82 VAL B N 1
ATOM 655 C CA . VAL B 1 20 ? -24.771 1.028 24.763 1.00 58.09 82 VAL B CA 1
ATOM 656 C C . VAL B 1 20 ? -23.384 0.443 24.510 1.00 59.48 82 VAL B C 1
ATOM 657 O O . VAL B 1 20 ? -23.267 -0.715 24.104 1.00 60.39 82 VAL B O 1
ATOM 661 N N . ILE B 1 21 ? -22.331 1.229 24.793 1.00 53.07 83 ILE B N 1
ATOM 662 C CA . ILE B 1 21 ? -20.960 0.749 24.654 1.00 51.08 83 ILE B CA 1
ATOM 663 C C . ILE B 1 21 ? -20.761 -0.405 25.633 1.00 56.62 83 ILE B C 1
ATOM 664 O O . ILE B 1 21 ? -20.234 -1.454 25.257 1.00 53.43 83 ILE B O 1
ATOM 669 N N . GLY B 1 22 ? -21.181 -0.188 26.880 1.00 58.43 84 GLY B N 1
ATOM 670 C CA . GLY B 1 22 ? -21.009 -1.154 27.948 1.00 61.13 84 GLY B CA 1
ATOM 671 C C . GLY B 1 22 ? -21.599 -2.512 27.643 1.00 70.76 84 GLY B C 1
ATOM 672 O O . GLY B 1 22 ? -20.913 -3.521 27.801 1.00 70.72 84 GLY B O 1
ATOM 673 N N . GLY B 1 23 ? -22.852 -2.530 27.200 1.00 71.94 85 GLY B N 1
ATOM 674 C CA . GLY B 1 23 ? -23.546 -3.786 26.922 1.00 73.43 85 GLY B CA 1
ATOM 675 C C . GLY B 1 23 ? -22.843 -4.609 25.864 1.00 79.48 85 GLY B C 1
ATOM 676 O O . GLY B 1 23 ? -22.626 -5.815 26.046 1.00 83.83 85 GLY B O 1
ATOM 677 N N . ALA B 1 24 ? -22.474 -3.961 24.755 1.00 74.00 86 ALA B N 1
ATOM 678 C CA . ALA B 1 24 ? -21.795 -4.659 23.669 1.00 73.11 86 ALA B CA 1
ATOM 679 C C . ALA B 1 24 ? -20.394 -5.153 24.077 1.00 76.97 86 ALA B C 1
ATOM 680 O O . ALA B 1 24 ? -20.080 -6.323 23.849 1.00 77.81 86 ALA B O 1
ATOM 682 N N . PHE B 1 25 ? -19.569 -4.284 24.704 1.00 73.60 87 PHE B N 1
ATOM 683 C CA . PHE B 1 25 ? -18.219 -4.635 25.169 1.00 73.86 87 PHE B CA 1
ATOM 684 C C . PHE B 1 25 ? -18.274 -5.769 26.208 1.00 85.02 87 PHE B C 1
ATOM 685 O O . PHE B 1 25 ? -17.509 -6.741 26.085 1.00 86.05 87 PHE B O 1
ATOM 693 N N . ARG B 1 26 ? -19.246 -5.696 27.153 1.00 86.78 88 ARG B N 1
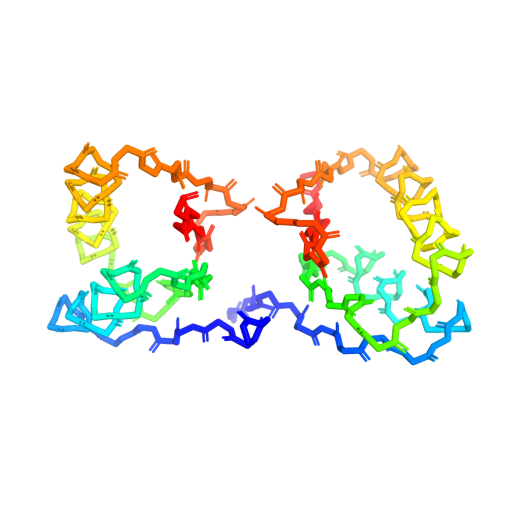ATOM 694 C CA . ARG B 1 26 ? -19.441 -6.707 28.202 1.00 89.65 88 ARG B CA 1
ATOM 695 C C . ARG B 1 26 ? -19.743 -8.068 27.574 1.00 101.80 88 ARG B C 1
ATOM 696 O O . ARG B 1 26 ? -19.253 -9.082 28.067 1.00 106.58 88 ARG B O 1
ATOM 704 N N . ASP B 1 27 ? -20.492 -8.084 26.455 1.00 101.26 89 ASP B N 1
ATOM 705 C CA . ASP B 1 27 ? -20.825 -9.335 25.764 1.00 102.95 89 ASP B CA 1
ATOM 706 C C . ASP B 1 27 ? -19.684 -9.858 24.882 1.00 105.43 89 ASP B C 1
ATOM 707 O O . ASP B 1 27 ? -19.799 -10.916 24.273 1.00 106.43 89 ASP B O 1
ATOM 712 N N . GLY B 1 28 ? -18.601 -9.104 24.808 1.00 101.46 90 GLY B N 1
ATOM 713 C CA . GLY B 1 28 ? -17.403 -9.506 24.091 1.00 100.52 90 GLY B CA 1
ATOM 714 C C . GLY B 1 28 ? -17.232 -9.001 22.674 1.00 99.97 90 GLY B C 1
ATOM 715 O O . GLY B 1 28 ? -16.411 -9.553 21.942 1.00 102.68 90 GLY B O 1
ATOM 716 N N . ASP B 1 29 ? -17.932 -7.915 22.293 1.00 90.71 91 ASP B N 1
ATOM 717 C CA . ASP B 1 29 ? -17.807 -7.325 20.957 1.00 87.46 91 ASP B CA 1
ATOM 718 C C . ASP B 1 29 ? -17.019 -6.017 21.022 1.00 81.52 91 ASP B C 1
ATOM 719 O O . ASP B 1 29 ? -17.188 -5.238 21.965 1.00 80.25 91 ASP B O 1
ATOM 724 N N . ALA B 1 30 ? -16.151 -5.789 20.025 1.00 70.68 92 ALA B N 1
ATOM 725 C CA . ALA B 1 30 ? -15.361 -4.561 19.889 1.00 65.93 92 ALA B CA 1
ATOM 726 C C . ALA B 1 30 ? -16.319 -3.429 19.524 1.00 59.47 92 ALA B C 1
ATOM 727 O O . ALA B 1 30 ? -17.145 -3.596 18.627 1.00 57.74 92 ALA B O 1
ATOM 729 N N . VAL B 1 31 ? -16.260 -2.298 20.249 1.00 50.08 93 VAL B N 1
ATOM 730 C CA . VAL B 1 31 ? -17.156 -1.186 19.959 1.00 46.94 93 VAL B CA 1
ATOM 731 C C . VAL B 1 31 ? -16.314 -0.033 19.473 1.00 43.74 93 VAL B C 1
ATOM 732 O O . VAL B 1 31 ? -15.323 0.291 20.117 1.00 42.39 93 VAL B O 1
ATOM 736 N N . VAL B 1 32 ? -16.735 0.627 18.403 1.00 35.96 94 VAL B N 1
ATOM 737 C CA . VAL B 1 32 ? -16.119 1.854 17.910 1.00 33.65 94 VAL B CA 1
ATOM 738 C C . VAL B 1 32 ? -17.210 2.891 18.130 1.00 33.33 94 VAL B C 1
ATOM 739 O O . VAL B 1 32 ? -18.338 2.657 17.700 1.00 34.16 94 VAL B O 1
ATOM 743 N N . PHE B 1 33 ? -16.904 3.986 18.843 1.00 28.14 95 PHE B N 1
ATOM 744 C CA . PHE B 1 33 ? -17.904 4.989 19.136 1.00 27.87 95 PHE B CA 1
ATOM 745 C C . PHE B 1 33 ? -17.479 6.357 18.732 1.00 32.99 95 PHE B C 1
ATOM 746 O O . PHE B 1 33 ? -16.296 6.700 18.810 1.00 32.48 95 PHE B O 1
ATOM 754 N N . ASP B 1 34 ? -18.473 7.137 18.290 1.00 30.01 96 ASP B N 1
ATOM 755 C CA . ASP B 1 34 ? -18.351 8.507 17.807 1.00 30.43 96 ASP B CA 1
ATOM 756 C C . ASP B 1 34 ? -18.877 9.468 18.865 1.00 35.06 96 ASP B C 1
ATOM 757 O O . ASP B 1 34 ? -20.015 9.326 19.323 1.00 35.00 96 ASP B O 1
ATOM 762 N N . MET B 1 35 ? -18.047 10.449 19.249 1.00 33.98 97 MET B N 1
ATOM 763 C CA . MET B 1 35 ? -18.383 11.422 20.284 1.00 33.75 97 MET B CA 1
ATOM 764 C C . MET B 1 35 ? -18.532 12.832 19.689 1.00 42.70 97 MET B C 1
ATOM 765 O O . MET B 1 35 ? -18.582 13.814 20.445 1.00 43.06 97 MET B O 1
ATOM 770 N N . SER B 1 36 ? -18.628 12.949 18.357 1.00 43.27 98 SER B N 1
ATOM 771 C CA . SER B 1 36 ? -18.688 14.269 17.719 1.00 46.14 98 SER B CA 1
ATOM 772 C C . SER B 1 36 ? -19.959 15.084 18.047 1.00 55.34 98 SER B C 1
ATOM 773 O O . SER B 1 36 ? -19.942 16.307 17.875 1.00 57.73 98 SER B O 1
ATOM 776 N N . LEU B 1 37 ? -21.020 14.440 18.571 1.00 53.57 99 LEU B N 1
ATOM 777 C CA . LEU B 1 37 ? -22.241 15.171 18.950 1.00 54.68 99 LEU B CA 1
ATOM 778 C C . LEU B 1 37 ? -22.292 15.464 20.442 1.00 57.42 99 LEU B C 1
ATOM 779 O O . LEU B 1 37 ? -23.240 16.088 20.923 1.00 59.92 99 LEU B O 1
ATOM 784 N N . LEU B 1 38 ? -21.256 15.047 21.176 1.00 50.57 100 LEU B N 1
ATOM 785 C CA . LEU B 1 38 ? -21.180 15.264 22.610 1.00 48.54 100 LEU B CA 1
ATOM 786 C C . LEU B 1 38 ? -20.457 16.533 22.960 1.00 55.86 100 LEU B C 1
ATOM 787 O O . LEU B 1 38 ? -19.573 16.970 22.225 1.00 55.80 100 LEU B O 1
ATOM 792 N N . SER B 1 39 ? -20.751 17.062 24.146 1.00 57.01 101 SER B N 1
ATOM 793 C CA . SER B 1 39 ? -20.018 18.194 24.678 1.00 58.35 101 SER B CA 1
ATOM 794 C C . SER B 1 39 ? -18.669 17.642 25.139 1.00 61.16 101 SER B C 1
ATOM 795 O O . SER B 1 39 ? -18.518 16.418 25.302 1.00 58.89 101 SER B O 1
ATOM 798 N N . ARG B 1 40 ? -17.694 18.527 25.368 1.00 59.62 102 ARG B N 1
ATOM 799 C CA . ARG B 1 40 ? -16.372 18.138 25.883 1.00 58.62 102 ARG B CA 1
ATOM 800 C C . ARG B 1 40 ? -16.541 17.385 27.201 1.00 58.83 102 ARG B C 1
ATOM 801 O O . ARG B 1 40 ? -15.941 16.321 27.381 1.00 57.42 102 ARG B O 1
ATOM 809 N N . GLU B 1 41 ? -17.404 17.917 28.095 1.00 54.78 103 GLU B N 1
ATOM 810 C CA . GLU B 1 41 ? -17.696 17.319 29.407 1.00 52.93 103 GLU B CA 1
ATOM 811 C C . GLU B 1 41 ? -18.198 15.903 29.231 1.00 51.17 103 GLU B C 1
ATOM 812 O O . GLU B 1 41 ? -17.650 15.004 29.863 1.00 48.46 103 GLU B O 1
ATOM 818 N N . GLU B 1 42 ? -19.214 15.693 28.368 1.00 44.57 104 GLU B N 1
ATOM 819 C CA . GLU B 1 42 ? -19.765 14.346 28.172 1.00 42.32 104 GLU B CA 1
ATOM 820 C C . GLU B 1 42 ? -18.789 13.397 27.488 1.00 41.21 104 GLU B C 1
ATOM 821 O O . GLU B 1 42 ? -18.775 12.232 27.858 1.00 36.79 104 GLU B O 1
ATOM 827 N N . ALA B 1 43 ? -17.944 13.891 26.545 1.00 36.72 105 ALA B N 1
ATOM 828 C CA . ALA B 1 43 ? -16.938 13.056 25.863 1.00 36.59 105 ALA B CA 1
ATOM 829 C C . ALA B 1 43 ? -15.898 12.522 26.864 1.00 37.04 105 ALA B C 1
ATOM 830 O O . ALA B 1 43 ? -15.546 11.326 26.821 1.00 33.75 105 ALA B O 1
ATOM 832 N N . ARG B 1 44 ? -15.487 13.382 27.822 1.00 36.09 106 ARG B N 1
ATOM 833 C CA . ARG B 1 44 ? -14.564 12.991 28.892 1.00 35.05 106 ARG B CA 1
ATOM 834 C C . ARG B 1 44 ? -15.212 11.925 29.792 1.00 35.10 106 ARG B C 1
ATOM 835 O O . ARG B 1 44 ? -14.540 10.948 30.160 1.00 32.94 106 ARG B O 1
ATOM 837 N N . ARG B 1 45 ? -16.527 12.072 30.104 1.00 30.35 107 ARG B N 1
ATOM 838 C CA . ARG B 1 45 ? -17.267 11.114 30.931 1.00 28.53 107 ARG B CA 1
ATOM 839 C C . ARG B 1 45 ? -17.333 9.767 30.247 1.00 29.96 107 ARG B C 1
ATOM 840 O O . ARG B 1 45 ? -17.091 8.735 30.881 1.00 28.40 107 ARG B O 1
ATOM 848 N N . ILE B 1 46 ? -17.638 9.766 28.938 1.00 25.91 108 ILE B N 1
ATOM 849 C CA . ILE B 1 46 ? -17.700 8.508 28.204 1.00 24.87 108 ILE B CA 1
ATOM 850 C C . ILE B 1 46 ? -16.362 7.787 28.239 1.00 26.08 108 ILE B C 1
ATOM 851 O O . ILE B 1 46 ? -16.316 6.581 28.492 1.00 26.11 108 ILE B O 1
ATOM 856 N N . VAL B 1 47 ? -15.268 8.521 27.978 1.00 24.76 109 VAL B N 1
ATOM 857 C CA . VAL B 1 47 ? -13.935 7.920 27.918 1.00 26.25 109 VAL B CA 1
ATOM 858 C C . VAL B 1 47 ? -13.541 7.347 29.284 1.00 30.19 109 VAL B C 1
ATOM 859 O O . VAL B 1 47 ? -12.987 6.245 29.346 1.00 32.20 109 VAL B O 1
ATOM 863 N N . ASP B 1 48 ? -13.910 8.036 30.371 1.00 26.67 110 ASP B N 1
ATOM 864 C CA . ASP B 1 48 ? -13.598 7.515 31.699 1.00 25.39 110 ASP B CA 1
ATOM 865 C C . ASP B 1 48 ? -14.407 6.258 32.012 1.00 29.70 110 ASP B C 1
ATOM 866 O O . ASP B 1 48 ? -13.855 5.314 32.570 1.00 29.47 110 ASP B O 1
ATOM 871 N N . PHE B 1 49 ? -15.705 6.250 31.642 1.00 26.68 111 PHE B N 1
ATOM 872 C CA . PHE B 1 49 ? -16.555 5.073 31.825 1.00 28.43 111 PHE B CA 1
ATOM 873 C C . PHE B 1 49 ? -15.949 3.923 31.008 1.00 34.00 111 PHE B C 1
ATOM 874 O O . PHE B 1 49 ? -15.827 2.797 31.520 1.00 34.76 111 PHE B O 1
ATOM 882 N N . ALA B 1 50 ? -15.571 4.207 29.734 1.00 30.14 112 ALA B N 1
ATOM 883 C CA . ALA B 1 50 ? -14.994 3.174 28.862 1.00 31.63 112 ALA B CA 1
ATOM 884 C C . ALA B 1 50 ? -13.671 2.647 29.396 1.00 37.31 112 ALA B C 1
ATOM 885 O O . ALA B 1 50 ? -13.408 1.439 29.280 1.00 41.32 112 ALA B O 1
ATOM 887 N N . ALA B 1 51 ? -12.855 3.518 30.030 1.00 35.30 113 ALA B N 1
ATOM 888 C CA . ALA B 1 51 ? -11.603 3.075 30.637 1.00 37.86 113 ALA B CA 1
ATOM 889 C C . ALA B 1 51 ? -11.910 2.094 31.769 1.00 45.88 113 ALA B C 1
ATOM 890 O O . ALA B 1 51 ? -11.204 1.097 31.892 1.00 49.31 113 ALA B O 1
ATOM 892 N N . GLY B 1 52 ? -12.978 2.356 32.540 1.00 42.31 114 GLY B N 1
ATOM 893 C CA . GLY B 1 52 ? -13.425 1.471 33.622 1.00 43.34 114 GLY B CA 1
ATOM 894 C C . GLY B 1 52 ? -13.882 0.144 33.053 1.00 51.76 114 GLY B C 1
ATOM 895 O O . GLY B 1 52 ? -13.499 -0.915 33.560 1.00 53.94 114 GLY B O 1
ATOM 896 N N . LEU B 1 53 ? -14.637 0.170 31.927 1.00 52.30 115 LEU B N 1
ATOM 897 C CA . LEU B 1 53 ? -15.032 -1.089 31.263 1.00 54.61 115 LEU B CA 1
ATOM 898 C C . LEU B 1 53 ? -13.810 -1.889 30.881 1.00 64.04 115 LEU B C 1
ATOM 899 O O . LEU B 1 53 ? -13.764 -3.076 31.188 1.00 64.60 115 LEU B O 1
ATOM 904 N N . CYS B 1 54 ? -12.840 -1.258 30.177 1.00 64.64 116 CYS B N 1
ATOM 905 C CA . CYS B 1 54 ? -11.622 -1.925 29.692 1.00 65.36 116 CYS B CA 1
ATOM 906 C C . CYS B 1 54 ? -10.803 -2.490 30.819 1.00 76.10 116 CYS B C 1
ATOM 907 O O . CYS B 1 54 ? -10.280 -3.594 30.705 1.00 78.06 116 CYS B O 1
ATOM 910 N N . PHE B 1 55 ? -10.695 -1.742 31.924 1.00 76.70 117 PHE B N 1
ATOM 911 C CA . PHE B 1 55 ? -9.938 -2.201 33.073 1.00 78.56 117 PHE B CA 1
ATOM 912 C C . PHE B 1 55 ? -10.565 -3.456 33.659 1.00 86.34 117 PHE B C 1
ATOM 913 O O . PHE B 1 55 ? -9.872 -4.455 33.830 1.00 88.49 117 PHE B O 1
ATOM 921 N N . ALA B 1 56 ? -11.871 -3.413 33.927 1.00 85.46 118 ALA B N 1
ATOM 922 C CA . ALA B 1 56 ? -12.578 -4.525 34.541 1.00 88.07 118 ALA B CA 1
ATOM 923 C C . ALA B 1 56 ? -12.488 -5.828 33.753 1.00 97.60 118 ALA B C 1
ATOM 924 O O . ALA B 1 56 ? -12.331 -6.899 34.355 1.00 102.47 118 ALA B O 1
ATOM 926 N N . LEU B 1 57 ? -12.569 -5.736 32.416 1.00 94.54 119 LEU B N 1
ATOM 927 C CA . LEU B 1 57 ? -12.551 -6.929 31.560 1.00 96.50 119 LEU B CA 1
ATOM 928 C C . LEU B 1 57 ? -11.252 -7.150 30.818 1.00 106.52 119 LEU B C 1
ATOM 929 O O . LEU B 1 57 ? -11.192 -8.011 29.929 1.00 107.74 119 LEU B O 1
ATOM 934 N N . ARG B 1 58 ? -10.184 -6.449 31.241 1.00 105.14 120 ARG B N 1
ATOM 935 C CA . ARG B 1 58 ? -8.827 -6.590 30.698 1.00 105.62 120 ARG B CA 1
ATOM 936 C C . ARG B 1 58 ? -8.778 -6.321 29.196 1.00 105.55 120 ARG B C 1
ATOM 937 O O . ARG B 1 58 ? -7.986 -6.923 28.468 1.00 107.84 120 ARG B O 1
ATOM 945 N N . GLY B 1 59 ? -9.650 -5.412 28.761 1.00 96.50 121 GLY B N 1
ATOM 946 C CA . GLY B 1 59 ? -9.753 -4.972 27.383 1.00 94.10 121 GLY B CA 1
ATOM 947 C C . GLY B 1 59 ? -8.830 -3.803 27.144 1.00 93.02 121 GLY B C 1
ATOM 948 O O . GLY B 1 59 ? -8.194 -3.305 28.078 1.00 93.65 121 GLY B O 1
ATOM 949 N N . LYS B 1 60 ? -8.745 -3.362 25.897 1.00 85.51 122 LYS B N 1
ATOM 950 C CA . LYS B 1 60 ? -7.902 -2.240 25.547 1.00 83.41 122 LYS B CA 1
ATOM 951 C C . LYS B 1 60 ? -8.741 -1.169 24.914 1.00 79.59 122 LYS B C 1
ATOM 952 O O . LYS B 1 60 ? -9.610 -1.456 24.081 1.00 78.54 122 LYS B O 1
ATOM 954 N N . MET B 1 61 ? -8.479 0.072 25.319 1.00 70.97 123 MET B N 1
ATOM 955 C CA . MET B 1 61 ? -9.142 1.247 24.786 1.00 68.24 123 MET B CA 1
ATOM 956 C C . MET B 1 61 ? -8.154 1.943 23.877 1.00 70.10 123 MET B C 1
ATOM 957 O O . MET B 1 61 ? -7.039 2.263 24.301 1.00 69.98 123 MET B O 1
ATOM 962 N N . GLN B 1 62 ? -8.554 2.136 22.618 1.00 64.95 124 GLN B N 1
ATOM 963 C CA . GLN B 1 62 ? -7.731 2.754 21.598 1.00 64.33 124 GLN B CA 1
ATOM 964 C C . GLN B 1 62 ? -8.361 4.054 21.185 1.00 63.73 124 GLN B C 1
ATOM 965 O O . GLN B 1 62 ? -9.546 4.089 20.846 1.00 62.70 124 GLN B O 1
ATOM 971 N N . LYS B 1 63 ? -7.560 5.117 21.154 1.00 59.07 125 LYS B N 1
ATOM 972 C CA . LYS B 1 63 ? -8.004 6.391 20.616 1.00 58.64 125 LYS B CA 1
ATOM 973 C C . LYS B 1 63 ? -7.704 6.309 19.128 1.00 60.58 125 LYS B C 1
ATOM 974 O O . LYS B 1 63 ? -6.562 6.034 18.736 1.00 61.74 125 LYS B O 1
ATOM 980 N N . ILE B 1 64 ? -8.731 6.523 18.301 1.00 53.79 126 ILE B N 1
ATOM 981 C CA . ILE B 1 64 ? -8.583 6.524 16.853 1.00 52.16 126 ILE B CA 1
ATOM 982 C C . ILE B 1 64 ? -8.307 7.979 16.493 1.00 58.71 126 ILE B C 1
ATOM 983 O O . ILE B 1 64 ? -7.267 8.275 15.910 1.00 58.82 126 ILE B O 1
ATOM 988 N N . ASP B 1 65 ? -9.203 8.892 16.908 1.00 55.21 127 ASP B N 1
ATOM 989 C CA . ASP B 1 65 ? -8.997 10.330 16.765 1.00 55.07 127 ASP B CA 1
ATOM 990 C C . ASP B 1 65 ? -9.689 11.070 17.911 1.00 59.73 127 ASP B C 1
ATOM 991 O O . ASP B 1 65 ? -10.203 10.412 18.810 1.00 58.30 127 ASP B O 1
ATOM 996 N N . SER B 1 66 ? -9.688 12.418 17.899 1.00 58.59 128 SER B N 1
ATOM 997 C CA . SER B 1 66 ? -10.267 13.224 18.973 1.00 58.24 128 SER B CA 1
ATOM 998 C C . SER B 1 66 ? -11.712 12.876 19.314 1.00 57.84 128 SER B C 1
ATOM 999 O O . SER B 1 66 ? -12.110 13.055 20.461 1.00 58.61 128 SER B O 1
ATOM 1002 N N . VAL B 1 67 ? -12.486 12.354 18.336 1.00 50.62 129 VAL B N 1
ATOM 1003 C CA . VAL B 1 67 ? -13.900 12.025 18.545 1.00 47.62 129 VAL B CA 1
ATOM 1004 C C . VAL B 1 67 ? -14.234 10.543 18.316 1.00 43.31 129 VAL B C 1
ATOM 1005 O O . VAL B 1 67 ? -15.412 10.183 18.281 1.00 40.43 129 VAL B O 1
ATOM 1009 N N . THR B 1 68 ? -13.217 9.683 18.161 1.00 37.08 130 THR B N 1
ATOM 1010 C CA . THR B 1 68 ? -13.472 8.279 17.873 1.00 33.87 130 THR B CA 1
ATOM 1011 C C . THR B 1 68 ? -12.571 7.401 18.693 1.00 38.83 130 THR B C 1
ATOM 1012 O O . THR B 1 68 ? -11.344 7.521 18.645 1.00 39.78 130 THR B O 1
ATOM 1016 N N . PHE B 1 69 ? -13.177 6.503 19.441 1.00 35.71 131 PHE B N 1
ATOM 1017 C CA . PHE B 1 69 ? -12.421 5.564 20.238 1.00 36.37 131 PHE B CA 1
ATOM 1018 C C . PHE B 1 69 ? -13.004 4.199 19.994 1.00 40.00 131 PHE B C 1
ATOM 1019 O O . PHE B 1 69 ? -14.149 4.055 19.537 1.00 37.98 131 PHE B O 1
ATOM 1027 N N . ALA B 1 70 ? -12.220 3.193 20.312 1.00 42.02 132 ALA B N 1
ATOM 1028 C CA . ALA B 1 70 ? -12.678 1.832 20.226 1.00 44.10 132 ALA B CA 1
ATOM 1029 C C . ALA B 1 70 ? -12.347 1.152 21.543 1.00 51.03 132 ALA B C 1
ATOM 1030 O O . ALA B 1 70 ? -11.350 1.490 22.176 1.00 52.04 132 ALA B O 1
ATOM 1032 N N . VAL B 1 71 ? -13.205 0.225 21.967 1.00 51.11 133 VAL B N 1
ATOM 1033 C CA . VAL B 1 71 ? -12.997 -0.608 23.166 1.00 53.19 133 VAL B CA 1
ATOM 1034 C C . VAL B 1 71 ? -12.939 -2.036 22.628 1.00 64.60 133 VAL B C 1
ATOM 1035 O O . VAL B 1 71 ? -13.857 -2.440 21.912 1.00 61.81 133 VAL B O 1
ATOM 1039 N N . VAL B 1 72 ? -11.819 -2.755 22.870 1.00 70.23 134 VAL B N 1
ATOM 1040 C CA . VAL B 1 72 ? -11.584 -4.090 22.306 1.00 74.25 134 VAL B CA 1
ATOM 1041 C C . VAL B 1 72 ? -11.460 -5.104 23.436 1.00 82.62 134 VAL B C 1
ATOM 1042 O O . VAL B 1 72 ? -10.625 -4.920 24.320 1.00 84.21 134 VAL B O 1
ATOM 1046 N N . PRO B 1 73 ? -12.259 -6.189 23.420 1.00 81.27 135 PRO B N 1
ATOM 1047 C CA . PRO B 1 73 ? -12.160 -7.202 24.496 1.00 91.92 135 PRO B CA 1
ATOM 1048 C C . PRO B 1 73 ? -10.793 -7.884 24.572 1.00 137.35 135 PRO B C 1
ATOM 1049 O O . PRO B 1 73 ? -10.013 -7.842 23.625 1.00 108.41 135 PRO B O 1
#

Radius of gyration: 14.93 Å; Cα contacts (8 Å, |Δi|>4): 260; chains: 2; bounding box: 30×35×40 Å

Solvent-accessible surface area: 7788 Å² total; per-residue (Å²): 277,76,71,63,3,45,51,10,87,0,111,38,48,67,30,4,130,68,0,6,26,18,2,181,126,42,42,7,0,0,0,25,8,64,116,22,64,206,100,43,20,94,108,0,30,86,77,0,44,40,30,8,176,76,81,184,20,60,59,33,121,7,44,88,57,2,24,0,0,12,40,171,105,17,114,12,36,91,0,109,35,39,120,30,3,126,78,0,7,24,36,2,180,123,44,85,12,7,2,0,4,6,32,110,21,62,191,111,49,20,54,128,0,34,101,76,0,48,39,31,7,175,78,94,225,19,55,50,43,123,7,36,87,43,1,23,0,0,21,78

Sequence (140 aa):
YQSTIVPVELHSFEDAQVIGGAFRDGDAVVFDMSLLSREEARRIVDFAAGLCFALRGKMQKIDSVTFAVVPETIVPVELHSFEDAQVIGGAFRDGDAVVFDMSLLSREEARRIVDFAAGLCFALRGKMQKIDSVTFAVVP

CATH classification: 3.30.110.150

Nearest PDB structures (foldseek):
  6scq-assembly1_A  TM=1.014E+00  e=1.975E-16  Corynebacterium glutamicum ATCC 13032
  3p04-assembly1_A  TM=9.843E-01  e=1.238E-14  Corynebacterium glutamicum
  6sat-assembly1_A  TM=9.731E-01  e=2.679E-14  Corynebacterium glutamicum ATCC 13032
  6scs-assembly1_B  TM=1.005E+00  e=4.696E-14  Corynebacterium glutamicum ATCC 13032
  3p04-assembly1_B  TM=1.011E+00  e=1.910E-13  Corynebacterium glutamicum

InterPro domains:
  IPR007561 Cell division protein SepF/SepF-related [PF04472] (69-136)
  IPR023052 Cell division protein SepF [MF_01197] (1-148)
  IPR023052 Cell division protein SepF [PTHR35798] (1-148)
  IPR038594 SepF-like superfamily [G3DSA:3.30.110.150] (63-147)

B-factor: mean 39.64, std 26.08, range [9.58, 138.16]

Secondary structure (DSSP, 8-state):
---PPEEEE--SGGGHHHHHHHHHTT--EEEE-TTS-HHHHHHHHHHHHHHHHHHT-EEEEEETTEEEEE--/--S-EE--SGGGHHHHHHHHHTT--EEEE-TTS-HHHHHHHHHHHHHHHHHHT-EEEEEETTEEEEE-

Foldseek 3Di:
DDQDAAEEEDAFLVCLVVCLVQVVVFHKYKYFCVNPDPVRQVSSVVSLVVSCVVQVWDKADPDPGMIMIHGD/DPPAAEDQFLVCLVVLLVQVVVQHKHKHFCVNPDPVRQVSSVVSLVVSCVVVVWDWADPDPGIIMTHD